Protein AF-A0A852TMX6-F1 (afdb_monomer_lite)

Foldseek 3Di:
DLVVCVVVVQWDWDADPVDNVDIDIGGDVVCVVVVVVVCVVVVVVVVVVCVVDDPVRVVVVVVVVVVVVVVVVVVVVVVVVVVD

Radius of gyration: 18.79 Å; chains: 1; bounding box: 41×35×42 Å

Secondary structure (DSSP, 8-state):
-HHHHHHTTSEEEEE-SS-TTSEEEEE-GGGHHHHHHHHHHHHHHHHHHHTTS-HHHHHHHHHHHHHHHHHHHHHHHHHHHTT-

InterPro domains:
  IPR000835 MarR-type HTH domain [PS50995] (1-70)
  IPR036388 Winged helix-like DNA-binding domain superfamily [G3DSA:1.10.10.10] (1-71)
  IPR036390 Winged helix DNA-binding domain superfamily [SSF46785] (1-71)

Sequence (84 aa):
MIDRLENGGYVRRTTDPGDRRKGVVEAVPERVHEVAEVFEPSRRHMATLADRYGSDEIGLLFDLFAHATAAFKAATAEIRAGGE

Organism: NCBI:txid687207

pLDDT: mean 91.6, std 7.42, range [49.56, 98.25]

Structure (mmCIF, N/CA/C/O backbone):
data_AF-A0A852TMX6-F1
#
_entry.id   AF-A0A852TMX6-F1
#
loop_
_atom_site.group_PDB
_atom_site.id
_atom_site.type_symbol
_atom_site.label_atom_id
_atom_site.label_alt_id
_atom_site.label_comp_id
_atom_site.label_asym_id
_atom_site.label_entity_id
_atom_site.label_seq_id
_atom_site.pdbx_PDB_ins_code
_atom_site.Cartn_x
_atom_site.Cartn_y
_atom_site.Cartn_z
_atom_site.occupancy
_atom_site.B_iso_or_equiv
_atom_site.auth_seq_id
_atom_site.auth_comp_id
_atom_site.auth_asym_id
_atom_site.auth_atom_id
_atom_site.pdbx_PDB_model_num
ATOM 1 N N . MET A 1 1 ? -4.364 6.762 13.859 1.00 84.56 1 MET A N 1
ATOM 2 C CA . MET A 1 1 ? -4.149 7.069 12.417 1.00 84.56 1 MET A CA 1
ATOM 3 C C . MET A 1 1 ? -5.459 7.456 11.754 1.00 84.56 1 MET A C 1
ATOM 5 O O . MET A 1 1 ? -5.514 8.538 11.190 1.00 84.56 1 MET A O 1
ATOM 9 N N . ILE A 1 2 ? -6.497 6.623 11.873 1.00 88.69 2 ILE A N 1
ATOM 10 C CA . ILE A 1 2 ? -7.837 6.892 11.328 1.00 88.69 2 ILE A CA 1
ATOM 11 C C . ILE A 1 2 ? -8.386 8.245 11.802 1.00 88.69 2 ILE A C 1
ATOM 13 O O . ILE A 1 2 ? -8.861 9.006 10.975 1.00 88.69 2 ILE A O 1
ATOM 17 N N . ASP A 1 3 ? -8.220 8.607 13.079 1.00 91.81 3 ASP A N 1
ATOM 18 C CA . ASP A 1 3 ? -8.739 9.887 13.605 1.00 91.81 3 ASP A CA 1
ATOM 19 C C . ASP A 1 3 ? -8.137 11.111 12.897 1.00 91.81 3 ASP A C 1
ATOM 21 O O . ASP A 1 3 ? -8.797 12.129 12.733 1.00 91.81 3 ASP A O 1
ATOM 25 N N . ARG A 1 4 ? -6.886 11.018 12.420 1.00 91.38 4 ARG A N 1
ATOM 26 C CA . ARG A 1 4 ? -6.265 12.101 11.639 1.00 91.38 4 ARG A CA 1
ATOM 27 C C . ARG A 1 4 ? -6.866 12.210 10.242 1.00 91.38 4 ARG A C 1
ATOM 29 O O . ARG A 1 4 ? -7.015 13.317 9.739 1.00 91.38 4 ARG A O 1
ATOM 36 N N . LEU A 1 5 ? -7.199 11.078 9.626 1.00 91.56 5 LEU A N 1
ATOM 37 C CA . LEU A 1 5 ? -7.857 11.052 8.320 1.00 91.56 5 LEU A CA 1
ATOM 38 C C . LEU A 1 5 ? -9.297 11.567 8.424 1.00 91.56 5 LEU A C 1
ATOM 40 O O . LEU A 1 5 ? -9.753 12.280 7.537 1.00 91.56 5 LEU A O 1
ATOM 44 N N . GLU A 1 6 ? -9.983 11.247 9.520 1.00 92.12 6 GLU A N 1
ATOM 45 C CA . GLU A 1 6 ? -11.347 11.697 9.800 1.00 92.12 6 GLU A CA 1
ATOM 46 C C . GLU A 1 6 ? -11.394 13.197 10.113 1.00 92.12 6 GLU A C 1
ATOM 48 O O . GLU A 1 6 ? -12.138 13.930 9.470 1.00 92.12 6 GLU A O 1
ATOM 53 N N . ASN A 1 7 ? -10.513 13.692 10.991 1.00 92.69 7 ASN A N 1
ATOM 54 C CA . ASN A 1 7 ? -10.383 15.130 11.264 1.00 92.69 7 ASN A CA 1
ATOM 55 C C . ASN A 1 7 ? -9.967 15.933 10.020 1.00 92.69 7 ASN A C 1
ATOM 57 O O . ASN A 1 7 ? -10.325 17.100 9.891 1.00 92.69 7 ASN A O 1
ATOM 61 N N . GLY A 1 8 ? -9.206 15.318 9.109 1.00 90.25 8 GLY A N 1
ATOM 62 C CA . GLY A 1 8 ? -8.850 15.903 7.815 1.00 90.25 8 GLY A CA 1
ATOM 63 C C . GLY A 1 8 ? -9.969 15.847 6.769 1.00 90.25 8 GLY A C 1
ATOM 64 O O . GLY A 1 8 ? -9.798 16.400 5.687 1.00 90.25 8 GLY A O 1
ATOM 65 N N . GLY A 1 9 ? -11.099 15.193 7.065 1.00 91.69 9 GLY A N 1
ATOM 66 C CA . GLY A 1 9 ? -12.238 15.051 6.155 1.00 91.69 9 GLY A CA 1
ATOM 67 C C . GLY A 1 9 ? -12.032 14.049 5.013 1.00 91.69 9 GLY A C 1
ATOM 68 O O . GLY A 1 9 ? -12.814 14.049 4.069 1.00 91.69 9 GLY A O 1
ATOM 69 N N . TYR A 1 10 ? -11.000 13.202 5.074 1.00 90.88 10 TYR A N 1
ATOM 70 C CA . TYR A 1 10 ? -10.683 12.219 4.027 1.00 90.88 10 TYR A CA 1
ATOM 71 C C . TYR A 1 10 ? -11.441 10.900 4.190 1.00 90.88 10 TYR A C 1
ATOM 73 O O . TYR A 1 10 ? -11.638 10.165 3.221 1.00 90.88 10 TYR A O 1
ATOM 81 N N . VAL A 1 11 ? -11.856 10.581 5.416 1.00 93.88 11 VAL A N 1
ATOM 82 C CA . VAL A 1 11 ? -12.662 9.397 5.729 1.00 93.88 11 VAL A CA 1
ATOM 83 C C . VAL A 1 11 ? -13.783 9.766 6.694 1.00 93.88 11 VAL A C 1
ATOM 85 O O . VAL A 1 11 ? -13.676 10.744 7.430 1.00 93.88 11 VAL A O 1
ATOM 88 N N . ARG A 1 12 ? -14.837 8.956 6.728 1.00 93.06 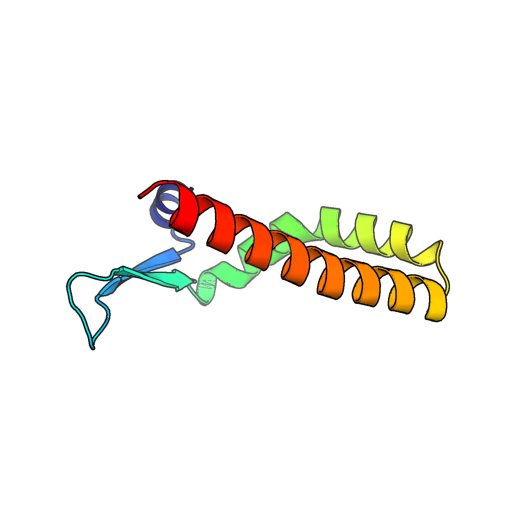12 ARG A N 1
ATOM 89 C CA . ARG A 1 12 ? -15.944 9.062 7.682 1.00 93.06 12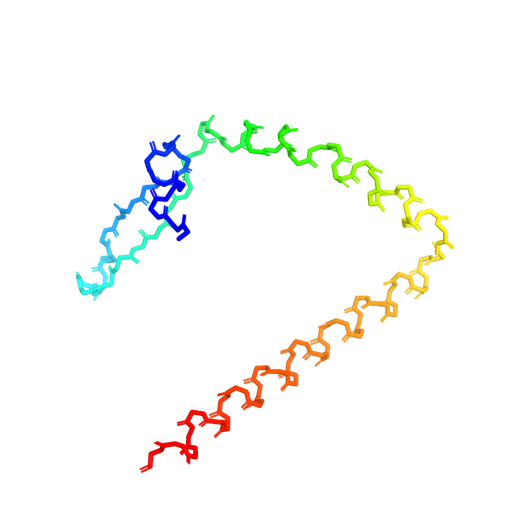 ARG A CA 1
ATOM 90 C C . ARG A 1 12 ? -16.186 7.716 8.352 1.00 93.06 12 ARG A C 1
ATOM 92 O O . ARG A 1 12 ? -16.039 6.674 7.710 1.00 93.06 12 ARG A O 1
ATOM 99 N N . ARG A 1 13 ? -16.579 7.726 9.625 1.00 91.50 13 ARG A N 1
ATOM 100 C CA . ARG A 1 13 ? -17.051 6.518 10.308 1.00 91.50 13 ARG A CA 1
ATOM 101 C C . ARG A 1 13 ? -18.548 6.340 10.118 1.00 91.50 13 ARG A C 1
ATOM 103 O O . ARG A 1 13 ? -19.336 7.235 10.415 1.00 91.50 13 ARG A O 1
ATOM 110 N N . THR A 1 14 ? -18.935 5.160 9.664 1.00 87.88 14 THR A N 1
ATOM 111 C CA . THR A 1 14 ? -20.318 4.694 9.598 1.00 87.88 14 THR A CA 1
ATOM 112 C C . THR A 1 14 ? -20.481 3.494 10.532 1.00 87.88 14 THR A C 1
ATOM 114 O O . THR A 1 14 ? -19.506 2.880 10.972 1.00 87.88 14 THR A O 1
ATOM 117 N N . THR A 1 15 ? -21.713 3.194 10.937 1.00 85.75 15 THR A N 1
ATOM 118 C CA . THR A 1 15 ? -21.992 1.978 11.714 1.00 85.75 15 THR A CA 1
ATOM 119 C C . THR A 1 15 ? -22.189 0.812 10.762 1.00 85.75 15 THR A C 1
ATOM 121 O O . THR A 1 15 ? -22.835 0.963 9.726 1.00 85.75 15 THR A O 1
ATOM 124 N N . ASP A 1 16 ? -21.646 -0.351 11.115 1.00 84.56 16 ASP A N 1
ATOM 125 C CA . ASP A 1 16 ? -21.904 -1.567 10.355 1.00 84.56 16 ASP A CA 1
ATOM 126 C C . ASP A 1 16 ? -23.396 -1.948 10.489 1.00 84.56 16 ASP A C 1
ATOM 128 O O . ASP A 1 16 ? -23.906 -2.057 11.613 1.00 84.56 16 ASP A O 1
ATOM 132 N N . PRO A 1 17 ? -24.124 -2.135 9.371 1.00 79.75 17 PRO A N 1
ATOM 133 C CA . PRO A 1 17 ? -25.551 -2.448 9.408 1.00 79.75 17 PRO A CA 1
ATOM 134 C C . PRO A 1 17 ? -25.862 -3.843 9.984 1.00 79.75 17 PRO A C 1
ATOM 136 O O . PRO A 1 17 ? -27.002 -4.088 10.378 1.00 79.75 17 PRO A O 1
ATOM 139 N N . GLY A 1 18 ? -24.878 -4.745 10.065 1.00 84.81 18 GLY A N 1
ATOM 140 C CA . GLY A 1 18 ? -24.990 -6.089 10.637 1.00 84.81 18 GLY A CA 1
ATOM 141 C C . GLY A 1 18 ? -24.522 -6.212 12.096 1.00 84.81 18 GLY A C 1
ATOM 142 O O . GLY A 1 18 ? -24.998 -7.094 12.807 1.00 84.81 18 GLY A O 1
ATOM 143 N N . ASP A 1 19 ? -23.637 -5.335 12.582 1.00 84.94 19 ASP A N 1
ATOM 144 C CA . ASP A 1 19 ? -23.235 -5.270 13.997 1.00 84.94 19 ASP A CA 1
ATOM 145 C C . ASP A 1 19 ? -22.880 -3.836 14.416 1.00 84.94 19 ASP A C 1
ATOM 147 O O . ASP A 1 19 ? -21.775 -3.356 14.173 1.00 84.94 19 ASP A O 1
ATOM 151 N N . ARG A 1 20 ? -23.774 -3.166 15.157 1.00 79.00 20 ARG A N 1
ATOM 152 C CA . ARG A 1 20 ? -23.572 -1.774 15.609 1.00 79.00 20 ARG A CA 1
ATOM 153 C C . ARG A 1 20 ? -22.358 -1.571 16.527 1.00 79.00 20 ARG A C 1
ATOM 155 O O . ARG A 1 20 ? -22.014 -0.428 16.815 1.00 79.00 20 ARG A O 1
ATOM 162 N N . ARG A 1 21 ? -21.715 -2.643 17.011 1.00 84.12 21 ARG A N 1
ATOM 163 C CA . ARG A 1 21 ? -20.449 -2.563 17.764 1.00 84.12 21 ARG A CA 1
ATOM 164 C C . ARG A 1 21 ? -19.236 -2.367 16.854 1.00 84.12 21 ARG A C 1
ATOM 166 O O . ARG A 1 21 ? -18.150 -2.082 17.353 1.00 84.12 21 ARG A O 1
ATOM 173 N N . LYS A 1 22 ? -19.398 -2.527 15.540 1.00 81.12 22 LYS A N 1
ATOM 174 C CA . LYS A 1 22 ? -18.348 -2.334 14.541 1.00 81.12 22 LYS A CA 1
ATOM 175 C C . LYS A 1 22 ? -18.555 -1.001 13.826 1.00 81.12 22 LYS A C 1
ATOM 177 O O . LYS A 1 22 ? -19.625 -0.721 13.288 1.00 81.12 22 LYS A O 1
ATOM 182 N N . GLY A 1 23 ? -17.512 -0.177 13.829 1.00 86.88 23 GLY A N 1
ATOM 183 C CA . GLY A 1 23 ? -17.432 1.005 12.976 1.00 86.88 23 GLY A CA 1
ATOM 184 C C . GLY A 1 23 ? -16.797 0.639 11.639 1.00 86.88 23 GLY A C 1
ATOM 185 O O . GLY A 1 23 ? -15.740 0.008 11.615 1.00 86.88 23 GLY A O 1
ATOM 186 N N . VAL A 1 24 ? -17.425 1.047 10.543 1.00 90.94 24 VAL A N 1
ATOM 187 C CA . VAL A 1 24 ? -16.865 0.979 9.193 1.00 90.94 24 VAL A CA 1
ATOM 188 C C . VAL A 1 24 ? -16.239 2.334 8.885 1.00 90.94 24 VAL A C 1
ATOM 190 O O . VAL A 1 24 ? -16.803 3.377 9.205 1.00 90.94 24 VAL A O 1
ATOM 193 N N . VAL A 1 25 ? -15.041 2.335 8.308 1.00 93.06 25 VAL A N 1
ATOM 194 C CA . VAL A 1 25 ? -14.374 3.561 7.855 1.00 93.06 25 VAL A CA 1
ATOM 195 C C . VAL A 1 25 ? -14.488 3.615 6.343 1.00 93.06 25 VAL A C 1
ATOM 197 O O . VAL A 1 25 ? -13.991 2.726 5.655 1.00 93.06 25 VAL A O 1
ATOM 200 N N . GLU A 1 26 ? -15.122 4.662 5.835 1.00 93.12 26 GLU A N 1
ATOM 201 C CA . GLU A 1 26 ? -15.333 4.872 4.406 1.00 93.12 26 GLU A CA 1
ATOM 202 C C . GLU A 1 26 ? -14.539 6.086 3.935 1.00 93.12 26 GLU A C 1
ATOM 204 O O . GLU A 1 26 ? -14.527 7.121 4.603 1.00 93.12 26 GLU A O 1
ATOM 209 N N . ALA A 1 27 ? -13.885 5.978 2.778 1.00 92.00 27 ALA A N 1
ATOM 210 C CA . ALA A 1 27 ? -13.276 7.132 2.128 1.00 92.00 27 ALA A CA 1
ATOM 211 C C . ALA A 1 27 ? -14.357 8.115 1.661 1.00 92.00 27 ALA A C 1
ATOM 213 O O . ALA A 1 27 ? -15.439 7.697 1.252 1.00 92.00 27 ALA A O 1
ATOM 214 N N . VAL A 1 28 ? -14.049 9.411 1.699 1.00 94.12 28 VAL A N 1
ATOM 215 C CA . VAL A 1 28 ? -14.893 10.463 1.119 1.00 94.12 28 VAL A CA 1
ATOM 216 C C . VAL A 1 28 ? -14.551 10.566 -0.374 1.00 94.12 28 VAL A C 1
ATOM 218 O O . VAL A 1 28 ? -13.451 11.031 -0.688 1.00 94.12 28 VAL A O 1
ATOM 221 N N . PRO A 1 29 ? -15.420 10.106 -1.301 1.00 89.00 29 PRO A N 1
ATOM 222 C CA . PRO A 1 29 ? -15.083 9.977 -2.724 1.00 89.00 29 PRO A CA 1
ATOM 223 C C . PRO A 1 29 ? -14.584 11.278 -3.354 1.00 89.00 29 PRO A C 1
ATOM 225 O O . PRO A 1 29 ? -13.641 11.270 -4.143 1.00 89.00 29 PRO A O 1
ATOM 228 N N . GLU A 1 30 ? -15.164 12.402 -2.944 1.00 90.81 30 GLU A N 1
ATOM 229 C CA . GLU A 1 30 ? -14.848 13.744 -3.430 1.00 90.81 30 GLU A CA 1
ATOM 230 C C . GLU A 1 30 ? -13.411 14.166 -3.092 1.00 90.81 30 GLU A C 1
ATOM 232 O O . GLU A 1 30 ? -12.833 15.004 -3.777 1.00 90.81 30 GLU A O 1
ATOM 237 N N . ARG A 1 31 ? -12.816 13.568 -2.054 1.00 89.50 31 ARG A N 1
ATOM 238 C CA . ARG A 1 31 ? -11.471 13.882 -1.552 1.00 89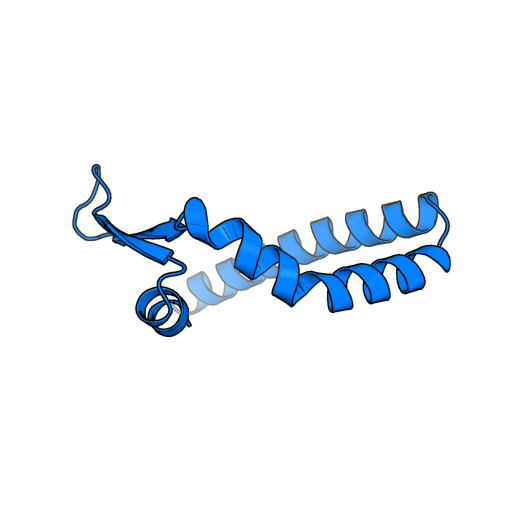.50 31 ARG A CA 1
ATOM 239 C C . ARG A 1 31 ? -10.408 12.882 -1.999 1.00 89.50 31 ARG A C 1
ATOM 241 O O . ARG A 1 31 ? -9.227 13.079 -1.720 1.00 89.50 31 ARG A O 1
ATOM 248 N N . VAL A 1 32 ? -10.790 11.807 -2.693 1.00 86.00 32 VAL A N 1
ATOM 249 C CA . VAL A 1 32 ? -9.846 10.767 -3.142 1.00 86.00 32 VAL A CA 1
ATOM 250 C C . VAL A 1 32 ? -8.792 11.345 -4.092 1.00 86.00 32 VAL A C 1
ATOM 252 O O . VAL A 1 32 ? -7.631 10.944 -4.030 1.00 86.00 32 VAL A O 1
ATOM 255 N N . HIS A 1 33 ? -9.169 12.318 -4.927 1.00 87.69 33 HIS A N 1
ATOM 256 C CA . HIS A 1 33 ? -8.240 12.963 -5.857 1.00 87.69 33 HIS A CA 1
ATOM 257 C C . HIS A 1 33 ? -7.132 13.743 -5.131 1.00 87.69 33 HIS A C 1
ATOM 259 O O . HIS A 1 33 ? -5.965 13.622 -5.489 1.00 87.69 33 HIS A O 1
ATOM 265 N N . GLU A 1 34 ? -7.472 14.468 -4.061 1.00 89.88 34 GLU A N 1
ATOM 266 C CA . GLU A 1 34 ? -6.497 15.209 -3.243 1.00 89.88 34 GLU A CA 1
ATOM 267 C C . GLU A 1 34 ? -5.453 14.262 -2.632 1.00 89.88 34 GLU A C 1
ATOM 269 O O . GLU A 1 34 ? -4.257 14.546 -2.620 1.00 89.88 34 GLU A O 1
ATOM 274 N N . VAL A 1 35 ? -5.892 13.086 -2.172 1.00 87.38 35 VAL A N 1
ATOM 275 C CA . VAL A 1 35 ? -4.986 1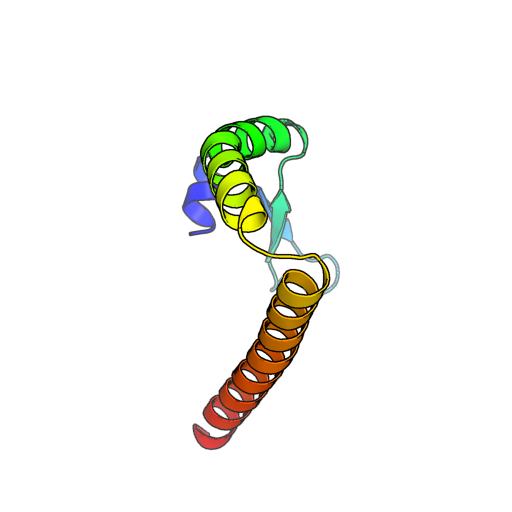2.052 -1.657 1.00 87.38 35 VAL A CA 1
ATOM 276 C C . VAL A 1 35 ? -4.078 11.529 -2.772 1.00 87.38 35 VAL A C 1
ATOM 278 O O . VAL A 1 35 ? -2.875 11.390 -2.560 1.00 87.38 35 VAL A O 1
ATOM 281 N N . ALA A 1 36 ? -4.620 11.270 -3.965 1.00 86.69 36 ALA A N 1
ATOM 282 C CA . ALA A 1 36 ? -3.832 10.813 -5.108 1.00 86.69 36 ALA A CA 1
ATOM 283 C C . ALA A 1 36 ? -2.735 11.821 -5.501 1.00 86.69 36 ALA A C 1
ATOM 285 O O . ALA A 1 36 ? -1.595 11.418 -5.732 1.00 86.69 36 ALA A O 1
ATOM 286 N N . GLU A 1 37 ? -3.042 13.121 -5.495 1.00 92.31 37 GLU A N 1
ATOM 287 C CA . GLU A 1 37 ? -2.070 14.187 -5.772 1.00 92.31 37 GLU A CA 1
ATOM 288 C C . GLU A 1 37 ? -0.912 14.202 -4.767 1.00 92.31 37 GLU A C 1
ATOM 290 O O . GLU A 1 37 ? 0.250 14.327 -5.160 1.00 92.31 37 GLU A O 1
ATOM 295 N N . VAL A 1 38 ? -1.203 14.009 -3.476 1.00 92.88 38 VAL A N 1
ATOM 296 C CA . VAL A 1 38 ? -0.173 13.941 -2.425 1.00 92.88 38 VAL A CA 1
ATOM 297 C C . VAL A 1 38 ? 0.796 12.776 -2.656 1.00 92.88 38 VAL A C 1
ATOM 299 O O . VAL A 1 38 ? 1.992 12.907 -2.390 1.00 92.88 38 VAL A O 1
ATOM 302 N N . PHE A 1 39 ? 0.310 11.644 -3.172 1.00 91.25 39 PHE A N 1
ATOM 303 C CA . PHE A 1 39 ? 1.140 10.466 -3.444 1.00 91.25 39 PHE A CA 1
ATOM 304 C C . PHE A 1 39 ? 1.841 10.491 -4.807 1.00 91.25 39 PHE A C 1
ATOM 306 O O . PHE A 1 39 ? 2.745 9.681 -5.036 1.00 91.25 39 PHE A O 1
ATOM 313 N N . GLU A 1 40 ? 1.486 11.413 -5.702 1.00 95.31 40 GLU A N 1
ATOM 314 C CA . GLU A 1 40 ? 2.025 11.454 -7.063 1.00 95.31 40 GLU A CA 1
ATOM 315 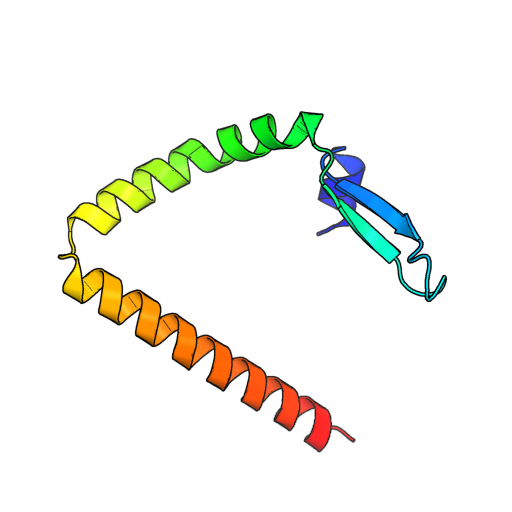C C . GLU A 1 40 ? 3.565 11.541 -7.118 1.00 95.31 40 GLU A C 1
ATOM 317 O O . GLU A 1 40 ? 4.171 10.789 -7.890 1.00 95.31 40 GLU A O 1
ATOM 322 N N . PRO A 1 41 ? 4.260 12.356 -6.293 1.00 96.56 41 PRO A N 1
ATOM 323 C CA . PRO A 1 41 ? 5.722 12.365 -6.280 1.00 96.56 41 PRO A CA 1
ATOM 324 C C . PRO A 1 41 ? 6.320 11.000 -5.929 1.00 96.56 41 PRO A C 1
ATOM 326 O O . PRO A 1 41 ? 7.252 10.544 -6.593 1.00 96.56 41 PRO A O 1
ATOM 329 N N . SER A 1 42 ? 5.762 10.316 -4.928 1.00 96.25 42 SER A N 1
ATOM 330 C CA . SER A 1 42 ? 6.198 8.973 -4.535 1.00 96.25 42 SER A CA 1
ATOM 331 C C . SER A 1 42 ? 5.938 7.952 -5.640 1.00 96.25 42 SER A C 1
ATOM 333 O O . SER A 1 42 ? 6.816 7.139 -5.929 1.00 96.25 42 SER A O 1
ATOM 335 N N . ARG A 1 43 ? 4.775 8.023 -6.303 1.00 93.38 43 ARG A N 1
ATOM 336 C CA . ARG A 1 43 ? 4.429 7.153 -7.435 1.00 93.38 43 ARG A CA 1
ATOM 337 C C . ARG A 1 43 ? 5.425 7.316 -8.580 1.00 93.38 43 ARG A C 1
ATOM 339 O O . ARG A 1 43 ? 5.911 6.321 -9.111 1.00 93.38 43 ARG A O 1
ATOM 346 N N . ARG A 1 44 ? 5.781 8.557 -8.917 1.00 96.75 44 ARG A N 1
ATOM 347 C CA . ARG A 1 44 ? 6.786 8.862 -9.943 1.00 96.75 44 ARG A CA 1
ATOM 348 C C . ARG A 1 44 ? 8.163 8.303 -9.583 1.00 96.75 44 ARG A C 1
ATOM 350 O O . ARG A 1 44 ? 8.777 7.653 -10.420 1.00 96.75 44 ARG A O 1
ATOM 357 N N . HIS A 1 45 ? 8.633 8.498 -8.350 1.00 97.19 45 HIS A N 1
ATOM 358 C CA . HIS A 1 45 ? 9.915 7.928 -7.915 1.00 97.19 45 HIS A CA 1
ATOM 359 C C . HIS A 1 45 ? 9.913 6.393 -7.927 1.00 97.19 45 HIS A C 1
ATOM 361 O O . HIS A 1 45 ? 10.910 5.785 -8.311 1.00 97.19 45 HIS A O 1
ATOM 367 N N . MET A 1 46 ? 8.796 5.766 -7.550 1.00 93.69 46 MET A N 1
ATOM 368 C CA . MET A 1 46 ? 8.646 4.314 -7.614 1.00 93.69 46 MET A CA 1
ATOM 369 C C . MET A 1 46 ? 8.653 3.800 -9.057 1.00 93.69 46 MET A C 1
ATOM 371 O O . MET A 1 46 ? 9.281 2.782 -9.326 1.00 93.69 46 MET A O 1
ATOM 375 N N . ALA A 1 47 ? 8.019 4.514 -9.992 1.00 92.44 47 ALA A N 1
ATOM 376 C CA . ALA A 1 47 ? 8.064 4.167 -11.411 1.00 92.44 47 ALA A CA 1
ATOM 377 C C . ALA A 1 47 ? 9.507 4.184 -11.944 1.00 92.44 47 ALA A C 1
ATOM 379 O O . ALA A 1 47 ? 9.955 3.200 -12.516 1.00 92.44 47 ALA A O 1
ATOM 380 N N . THR A 1 48 ? 10.281 5.229 -11.633 1.00 95.94 48 THR A N 1
ATOM 381 C CA . THR A 1 48 ? 11.707 5.292 -12.001 1.00 95.94 48 THR A CA 1
ATOM 382 C C . THR A 1 48 ? 12.535 4.163 -11.380 1.00 95.94 48 THR A C 1
ATOM 384 O O . THR A 1 48 ? 13.488 3.679 -11.983 1.00 95.94 48 THR A O 1
ATOM 387 N N . LEU A 1 49 ? 12.204 3.731 -10.160 1.00 93.25 49 LEU A N 1
ATOM 388 C CA . LEU A 1 49 ? 12.855 2.572 -9.549 1.00 93.25 49 LEU A CA 1
ATOM 389 C C . LEU A 1 49 ? 12.487 1.269 -10.274 1.00 93.25 49 LEU A C 1
ATOM 391 O O . LEU A 1 49 ? 13.353 0.411 -10.450 1.00 93.25 49 LEU A O 1
ATOM 395 N N . ALA A 1 50 ? 11.223 1.125 -10.673 1.00 90.56 50 ALA A N 1
ATOM 396 C CA . ALA A 1 50 ? 10.725 -0.040 -11.392 1.00 90.56 50 ALA A CA 1
ATOM 397 C C . ALA A 1 50 ? 11.391 -0.194 -12.767 1.00 90.56 50 ALA A C 1
ATOM 399 O O . ALA A 1 50 ? 11.678 -1.320 -13.154 1.00 90.56 50 ALA A O 1
ATOM 400 N N . ASP A 1 51 ? 11.747 0.910 -13.434 1.00 94.81 51 ASP A N 1
ATOM 401 C CA . ASP A 1 51 ? 12.473 0.902 -14.717 1.00 94.81 51 ASP A CA 1
ATOM 402 C C . ASP A 1 51 ? 13.838 0.188 -14.652 1.00 94.81 51 ASP A C 1
ATOM 404 O O . ASP A 1 51 ? 14.415 -0.151 -15.684 1.00 94.81 51 ASP A O 1
ATOM 408 N N . ARG A 1 52 ? 14.381 -0.055 -13.449 1.00 95.81 52 ARG A N 1
ATOM 409 C CA . ARG A 1 52 ? 15.625 -0.820 -13.271 1.00 95.81 52 ARG A CA 1
ATOM 410 C C . ARG A 1 52 ? 15.446 -2.334 -13.383 1.00 95.81 52 ARG A C 1
ATOM 412 O O . ARG A 1 52 ? 16.456 -3.031 -13.389 1.00 95.81 52 ARG A O 1
ATOM 419 N N . TYR A 1 53 ? 14.212 -2.826 -13.383 1.00 95.94 53 TYR A N 1
ATOM 420 C CA . TYR A 1 53 ? 13.898 -4.249 -13.329 1.00 95.94 53 TYR A CA 1
ATOM 421 C C . TYR A 1 53 ? 13.106 -4.668 -14.567 1.00 95.94 53 TYR A C 1
ATOM 423 O O . TYR A 1 53 ? 12.208 -3.959 -15.023 1.00 95.94 53 TYR A O 1
ATOM 431 N N . GLY A 1 54 ? 13.416 -5.845 -15.100 1.00 96.12 54 GLY A N 1
ATOM 432 C CA . GLY A 1 54 ? 12.621 -6.472 -16.149 1.00 96.12 54 GLY A CA 1
ATOM 433 C C . GLY A 1 54 ? 11.258 -6.939 -15.634 1.00 96.12 54 GLY A C 1
ATOM 434 O O . GLY A 1 54 ? 11.044 -7.107 -14.433 1.00 96.12 54 GLY A O 1
ATOM 435 N N . SER A 1 55 ? 10.324 -7.206 -16.551 1.00 94.12 55 SER A N 1
ATOM 436 C CA . SER A 1 55 ? 8.978 -7.676 -16.194 1.00 94.12 55 SER A CA 1
ATOM 437 C C . SER A 1 55 ? 8.990 -8.977 -15.382 1.00 94.12 55 SER A C 1
ATOM 439 O O . SER A 1 55 ? 8.196 -9.109 -14.454 1.00 94.12 55 SER A O 1
ATOM 441 N N . ASP A 1 56 ? 9.919 -9.893 -15.669 1.00 97.12 56 ASP A N 1
ATOM 442 C CA . ASP A 1 56 ? 10.062 -11.155 -14.929 1.00 97.12 56 ASP A CA 1
ATOM 443 C C . ASP A 1 56 ? 10.571 -10.928 -13.497 1.00 97.12 56 ASP A C 1
ATOM 445 O O . ASP A 1 56 ? 10.084 -11.548 -12.553 1.00 97.12 56 ASP A O 1
ATOM 449 N N . GLU A 1 57 ? 11.508 -9.994 -13.307 1.00 97.06 57 GLU A N 1
ATOM 450 C CA . GLU A 1 57 ? 12.032 -9.628 -11.986 1.00 97.06 57 GLU A CA 1
ATOM 451 C C . GLU A 1 57 ? 10.967 -8.915 -11.147 1.00 97.06 57 GLU A C 1
ATOM 453 O O . GLU A 1 57 ? 10.803 -9.206 -9.963 1.00 97.06 57 GLU A O 1
ATOM 458 N N . ILE A 1 58 ? 10.189 -8.024 -11.769 1.00 95.44 58 ILE A N 1
ATOM 459 C CA . ILE A 1 58 ? 9.019 -7.406 -11.138 1.00 95.44 58 ILE A CA 1
ATOM 460 C C . ILE A 1 58 ? 8.004 -8.485 -10.739 1.00 95.44 58 ILE A C 1
ATOM 462 O O . ILE A 1 58 ? 7.500 -8.464 -9.615 1.00 95.44 58 ILE A O 1
ATOM 466 N N . GLY A 1 59 ? 7.734 -9.449 -11.625 1.00 96.19 59 GLY A N 1
ATOM 467 C CA . GLY A 1 59 ? 6.864 -10.590 -11.344 1.00 96.19 59 GLY A CA 1
ATOM 468 C C . GLY A 1 59 ? 7.336 -11.400 -10.135 1.00 96.19 59 GLY A C 1
ATOM 469 O O . GLY A 1 59 ? 6.541 -11.683 -9.239 1.00 96.19 59 GLY A O 1
ATOM 470 N N . LEU A 1 60 ? 8.637 -11.685 -10.056 1.00 97.62 60 LEU A N 1
ATOM 471 C CA . LEU A 1 60 ? 9.248 -12.381 -8.923 1.00 97.62 60 LEU A CA 1
ATOM 472 C C . LEU A 1 60 ? 9.096 -11.602 -7.609 1.00 97.62 60 LEU A C 1
ATOM 474 O O . LEU A 1 60 ? 8.801 -12.195 -6.573 1.00 97.62 60 LEU A O 1
ATOM 478 N N . LEU A 1 61 ? 9.278 -10.279 -7.630 1.00 95.75 61 LEU A N 1
ATOM 479 C CA . LEU A 1 61 ? 9.106 -9.445 -6.437 1.00 95.75 61 LEU A CA 1
ATOM 480 C C . LEU A 1 61 ? 7.659 -9.471 -5.932 1.00 95.75 61 LEU A C 1
ATOM 482 O O . LEU A 1 61 ? 7.433 -9.600 -4.727 1.00 95.75 61 LEU A O 1
ATOM 486 N N . PHE A 1 62 ? 6.678 -9.386 -6.834 1.00 96.12 62 PHE A N 1
ATOM 487 C CA . PHE A 1 62 ? 5.268 -9.502 -6.457 1.00 96.12 62 PHE A CA 1
ATOM 488 C C . PHE A 1 62 ? 4.935 -10.879 -5.881 1.00 96.12 62 PHE A C 1
ATOM 490 O O . PHE A 1 62 ? 4.250 -10.954 -4.857 1.00 96.12 62 PHE A O 1
ATOM 497 N N . ASP A 1 63 ? 5.448 -11.947 -6.493 1.00 98.06 63 ASP A N 1
ATOM 498 C CA . ASP A 1 63 ? 5.272 -13.311 -5.998 1.00 98.06 63 ASP A CA 1
ATOM 499 C C . ASP A 1 63 ? 5.865 -13.480 -4.591 1.00 98.06 63 ASP A C 1
ATOM 501 O O . ASP A 1 63 ? 5.191 -13.949 -3.668 1.00 98.06 63 ASP A O 1
ATOM 505 N N . LEU A 1 64 ? 7.088 -12.987 -4.381 1.00 97.94 64 LEU A N 1
ATOM 506 C CA . LEU A 1 64 ? 7.738 -12.985 -3.074 1.00 97.94 64 LEU A CA 1
ATOM 507 C C . LEU A 1 64 ? 6.906 -12.233 -2.025 1.00 97.94 64 LEU A C 1
ATOM 509 O O . LEU A 1 64 ? 6.709 -12.741 -0.920 1.00 97.94 64 LEU A O 1
ATOM 513 N N . PHE A 1 65 ? 6.398 -11.037 -2.342 1.00 97.56 65 PHE A N 1
ATOM 514 C CA . PHE A 1 65 ? 5.587 -10.255 -1.403 1.00 97.56 65 PHE A CA 1
ATOM 515 C C . PHE A 1 65 ? 4.261 -10.933 -1.054 1.00 97.56 65 PHE A C 1
ATOM 517 O O . PHE A 1 65 ? 3.828 -10.859 0.103 1.00 97.56 65 PHE A O 1
ATOM 524 N N . ALA A 1 66 ? 3.628 -11.614 -2.011 1.00 97.81 66 ALA A N 1
ATOM 525 C CA . ALA A 1 66 ? 2.421 -12.390 -1.756 1.00 97.81 66 ALA A CA 1
ATOM 526 C C . ALA A 1 66 ? 2.699 -13.531 -0.763 1.00 97.81 66 ALA A C 1
ATOM 528 O O . ALA A 1 66 ? 2.013 -13.642 0.260 1.00 97.81 66 ALA A O 1
ATOM 529 N N . HIS A 1 67 ? 3.755 -14.313 -1.005 1.00 98.25 67 HIS A N 1
ATOM 530 C CA . HIS A 1 67 ? 4.159 -15.413 -0.128 1.00 98.25 67 HIS A CA 1
ATOM 531 C C . HIS A 1 67 ? 4.587 -14.924 1.261 1.00 98.25 67 HIS A C 1
ATOM 533 O O . HIS A 1 67 ? 4.129 -15.456 2.275 1.00 98.25 67 HIS A O 1
ATOM 539 N N . ALA A 1 68 ? 5.395 -13.863 1.333 1.00 98.25 68 ALA A N 1
ATOM 540 C CA . ALA A 1 68 ? 5.832 -13.280 2.599 1.00 98.25 68 ALA A CA 1
ATOM 541 C C . ALA A 1 68 ? 4.646 -12.752 3.421 1.00 98.25 68 ALA A C 1
ATOM 543 O O . ALA A 1 68 ? 4.569 -12.985 4.627 1.00 98.25 68 ALA A O 1
ATOM 544 N N . THR A 1 69 ? 3.675 -12.097 2.774 1.00 98.12 69 THR A N 1
ATOM 545 C CA . THR A 1 69 ? 2.456 -11.622 3.446 1.00 98.12 69 TH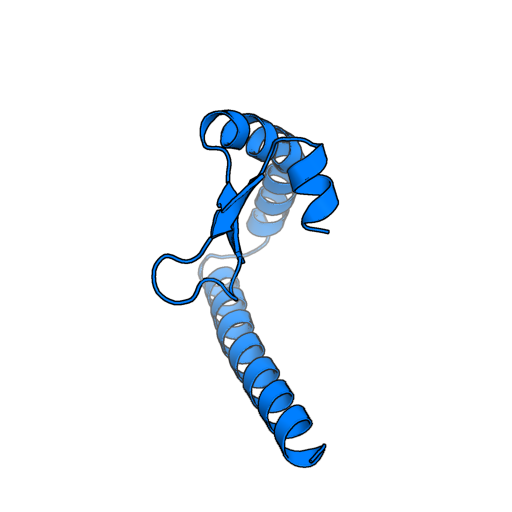R A CA 1
ATOM 546 C C . THR A 1 69 ? 1.663 -12.781 4.048 1.00 98.12 69 THR A C 1
ATOM 548 O O . THR A 1 69 ? 1.186 -12.671 5.180 1.00 98.12 69 THR A O 1
ATOM 551 N N . ALA A 1 70 ? 1.515 -13.891 3.319 1.00 97.69 70 ALA A N 1
ATOM 552 C CA . ALA A 1 70 ? 0.838 -15.080 3.828 1.00 97.69 70 ALA A CA 1
ATOM 553 C C . ALA A 1 70 ? 1.574 -15.673 5.040 1.00 97.69 70 ALA A C 1
ATOM 555 O O . ALA A 1 70 ? 0.944 -15.933 6.067 1.00 97.69 70 ALA A O 1
ATOM 556 N N . ALA A 1 71 ? 2.902 -15.793 4.962 1.00 98.12 71 ALA A N 1
ATOM 557 C CA . ALA A 1 71 ? 3.729 -16.293 6.057 1.00 98.12 71 ALA A CA 1
ATOM 558 C C . ALA A 1 71 ? 3.609 -15.424 7.322 1.00 98.12 71 ALA A C 1
ATOM 560 O O . ALA A 1 71 ? 3.359 -15.941 8.410 1.00 98.12 71 ALA A O 1
ATOM 561 N N . PHE A 1 72 ? 3.693 -14.094 7.196 1.00 97.94 72 PHE A N 1
ATOM 562 C CA . PHE A 1 72 ? 3.543 -13.194 8.346 1.00 97.94 72 PHE A CA 1
ATOM 563 C C . PHE A 1 72 ? 2.138 -13.222 8.955 1.00 97.94 72 PHE A C 1
ATOM 565 O O . PHE A 1 72 ? 1.990 -13.113 10.177 1.00 97.94 72 PHE A O 1
ATOM 572 N N . LYS A 1 73 ? 1.094 -13.385 8.133 1.00 97.19 73 LYS A N 1
ATOM 573 C CA . LYS A 1 73 ? -0.278 -13.562 8.631 1.00 97.19 73 LYS A CA 1
ATOM 574 C C . LYS A 1 73 ? -0.422 -14.855 9.432 1.00 97.19 73 LYS A C 1
ATOM 576 O O . LYS A 1 73 ? -1.030 -14.812 10.499 1.00 97.19 73 LYS A O 1
ATOM 581 N N . ALA A 1 74 ? 0.154 -15.958 8.952 1.00 97.31 74 ALA A N 1
ATOM 582 C CA . ALA A 1 74 ? 0.161 -17.231 9.671 1.00 97.31 74 ALA A CA 1
ATOM 583 C C . ALA A 1 74 ? 0.876 -17.098 11.025 1.00 97.31 74 ALA A C 1
ATOM 585 O O . ALA A 1 74 ? 0.272 -17.364 12.061 1.00 97.31 74 ALA A O 1
ATOM 586 N N . ALA A 1 75 ? 2.086 -16.531 11.034 1.00 97.12 75 ALA A N 1
ATOM 587 C CA . ALA A 1 75 ? 2.834 -16.285 12.266 1.00 97.12 75 ALA A CA 1
ATOM 588 C C . ALA A 1 75 ? 2.062 -15.391 13.258 1.00 97.12 75 ALA A C 1
ATOM 590 O O . ALA A 1 75 ? 2.035 -15.650 14.458 1.00 97.12 75 ALA A O 1
ATOM 591 N N . THR A 1 76 ? 1.372 -14.353 12.770 1.00 97.50 76 THR A N 1
ATOM 592 C CA . THR A 1 76 ? 0.530 -13.495 13.623 1.00 97.50 76 THR A CA 1
ATOM 593 C C . THR A 1 76 ? -0.629 -14.273 14.255 1.00 97.50 76 THR A C 1
ATOM 595 O O . THR A 1 76 ? -1.003 -13.992 15.393 1.00 97.50 76 THR A O 1
ATOM 598 N N . ALA A 1 77 ? -1.219 -15.230 13.533 1.00 96.25 77 ALA A N 1
ATOM 599 C CA . ALA A 1 77 ? -2.280 -16.080 14.065 1.00 96.25 77 ALA A CA 1
ATOM 600 C C . ALA A 1 77 ? -1.750 -17.036 15.144 1.00 96.25 77 ALA A C 1
ATOM 602 O O . ALA A 1 77 ? -2.365 -17.146 16.202 1.00 96.25 77 ALA A O 1
ATOM 603 N N . GLU A 1 78 ? -0.586 -17.649 14.919 1.00 96.12 78 GLU A N 1
ATOM 604 C CA . GLU A 1 78 ? 0.085 -18.516 15.897 1.00 96.12 78 GLU A CA 1
ATOM 605 C C . GLU A 1 78 ? 0.423 -17.765 17.190 1.00 96.12 78 GLU A C 1
ATOM 607 O O . GLU A 1 78 ? 0.102 -18.240 18.276 1.00 96.12 78 GLU A O 1
ATOM 612 N N . ILE A 1 79 ? 0.990 -16.556 17.087 1.00 96.38 79 ILE A N 1
ATOM 613 C CA . ILE A 1 79 ? 1.322 -15.715 18.251 1.00 96.38 79 ILE A CA 1
ATOM 614 C C . ILE A 1 79 ? 0.072 -15.380 19.072 1.00 96.38 79 ILE A C 1
ATOM 616 O O . ILE A 1 79 ? 0.125 -15.362 20.298 1.00 96.38 79 ILE A O 1
ATOM 620 N N . ARG A 1 80 ? -1.057 -15.109 18.409 1.00 93.19 80 ARG A N 1
ATOM 621 C CA . ARG A 1 80 ? -2.323 -14.824 19.098 1.00 93.19 80 ARG A CA 1
ATOM 622 C C . ARG A 1 80 ? -2.900 -16.060 19.782 1.00 93.19 80 ARG A C 1
ATOM 624 O O . ARG A 1 80 ? -3.450 -15.916 20.861 1.00 93.19 80 ARG A O 1
ATOM 631 N N . ALA A 1 81 ? -2.763 -17.236 19.172 1.00 89.94 81 ALA A N 1
ATOM 632 C CA . ALA A 1 81 ? -3.264 -18.493 19.724 1.00 89.94 81 ALA A CA 1
ATOM 633 C C . ALA A 1 81 ? -2.395 -19.038 20.872 1.00 89.94 81 ALA A C 1
ATOM 635 O O . ALA A 1 81 ? -2.918 -19.659 21.785 1.00 89.94 81 ALA A O 1
ATOM 636 N N . GLY A 1 82 ? -1.077 -18.814 20.839 1.00 77.88 82 GLY A N 1
ATOM 637 C CA . GLY A 1 82 ? -0.153 -19.225 21.906 1.00 77.88 82 GLY A CA 1
ATOM 638 C C . GLY A 1 82 ? -0.047 -18.243 23.079 1.00 77.88 82 GLY A C 1
ATOM 639 O O . GLY A 1 82 ? 0.737 -18.482 23.994 1.00 77.88 82 GLY A O 1
ATOM 640 N N . GLY A 1 83 ? -0.771 -17.121 23.024 1.00 63.12 83 GLY A N 1
ATOM 641 C CA . GLY A 1 83 ? -0.860 -16.122 24.092 1.00 63.12 83 GLY A CA 1
ATOM 642 C C . GLY A 1 83 ? -2.105 -16.252 24.979 1.00 63.12 83 GLY A C 1
ATOM 643 O O . GLY A 1 83 ? -2.320 -15.373 25.815 1.00 63.12 83 GLY A O 1
ATOM 644 N N . GLU A 1 84 ? -2.911 -17.299 24.775 1.00 49.56 84 GLU A N 1
ATOM 645 C CA . GLU A 1 84 ? -4.023 -17.738 25.638 1.00 49.56 84 GLU A CA 1
ATOM 646 C C . GLU A 1 84 ? -3.579 -18.903 26.536 1.00 49.56 84 GLU A C 1
ATOM 648 O O . GLU A 1 84 ? -4.011 -18.924 27.712 1.00 49.56 84 GLU A O 1
#